Protein 2XCJ (pdb70)

B-factor: mean 26.43, std 10.05, range [3.05, 81.0]

Organism: NCBI:txid10679

Sequence (168 aa):
SNTISEKIVLMRKSEYLSRQQLADLTGVPYGTLSYYESGRSTPPTDVMMNNILQTPQFTKYTLWFMTNQIAPESGQIAPALAHFGSNTISEKIVLMRKSEYLSRQQLADLTGVPYGTLSSYYESGRSTPPTDVMMMNNILQTPQFFTKYTLLWFMTNQIAPESGQIAPALAHFG

InterPro domains:
  IPR001387 Cro/C1-type, helix-turn-helix domain [PF01381] (12-54)
  IPR001387 Cro/C1-type, helix-turn-helix domain [PS50943] (9-63)
  IPR001387 Cro/C1-type, helix-turn-helix domain [SM00530] (8-63)
  IPR001387 Cro/C1-type, helix-turn-helix domain [cd00093] (6-54)
  IPR010982 Lambda repressor-like, DNA-binding domain superfamily [G3DSA:1.10.260.40] (1-99)
  IPR010982 Lambda repressor-like, DNA-binding domain superfamily [SSF47413] (3-67)

Solvent-accessible surface area: 8103 Å² total; per-residue (Å²): 162,47,85,26,19,83,6,0,34,32,0,24,102,22,43,193,16,55,64,87,86,0,7,105,88,12,63,9,91,107,42,48,0,25,93,11,16,82,50,171,39,67,0,48,0,77,36,0,15,61,0,0,75,7,109,49,0,25,63,7,0,8,5,0,0,7,74,93,69,8,75,129,28,40,8,65,16,1,78,84,22,149,89,115,164,50,83,26,21,79,8,0,36,30,0,22,104,22,41,194,17,56,64,88,87,0,7,107,88,9,63,9,90,99,37,46,0,23,107,10,18,81,46,182,43,68,0,48,0,76,36,0,17,63,0,0,71,6,112,49,0,18,62,6,0,10,5,0,0,10,68,94,73,7,74,127,28,38,8,66,15,1,79,82,21,151,91,114

Structure (mmCIF, N/CA/C/O backbone):
data_2XCJ
#
_entry.id   2XCJ
#
_cell.length_a   91.103
_cell.length_b   91.103
_cell.length_c   80.754
_cell.angle_alpha   90.00
_cell.angle_beta   90.00
_cell.angle_gamma   120.00
#
_symmetry.space_group_name_H-M   'P 32 2 1'
#
loop_
_entity.id
_entity.type
_entity.pdbx_description
1 polymer 'C PROTEIN'
2 non-polymer 'SODIUM ION'
3 non-polymer GLYCEROL
4 non-polymer 'FORMIC ACID'
5 water water
#
loop_
_atom_site.group_PDB
_atom_site.id
_atom_site.type_symbol
_atom_site.label_atom_id
_atom_site.label_alt_id
_atom_site.label_comp_id
_atom_site.label_asym_id
_atom_site.label_entity_id
_atom_site.label_seq_id
_atom_site.pdbx_PDB_ins_code
_atom_site.Cartn_x
_atom_site.Cartn_y
_atom_site.Cartn_z
_atom_site.occupancy
_atom_site.B_iso_or_equiv
_atom_site.auth_seq_id
_atom_site.auth_comp_id
_atom_site.auth_asym_id
_atom_site.auth_atom_id
_atom_site.pdbx_PDB_model_num
ATOM 1 N N . SER A 1 2 ? -16.882 52.220 9.212 1.00 59.42 2 SE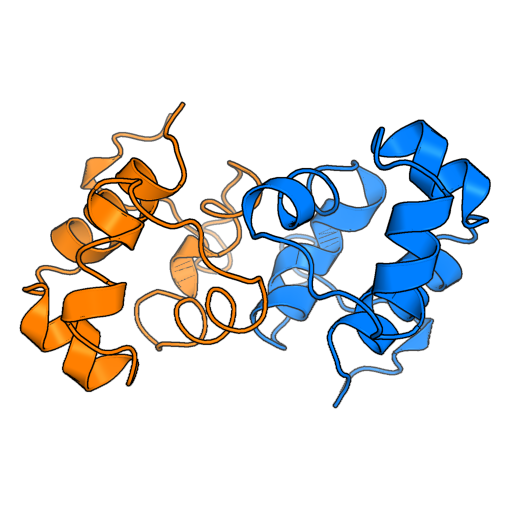R A N 1
ATOM 2 C CA . SER A 1 2 ? -17.261 51.151 10.197 1.00 56.63 2 SER A CA 1
ATOM 3 C C . SER A 1 2 ? -17.248 49.727 9.574 1.00 51.79 2 SER A C 1
ATOM 4 O O . SER A 1 2 ? -18.013 49.438 8.634 1.00 55.15 2 SER A O 1
ATOM 7 N N . ASN A 1 3 ? -16.411 48.837 10.093 1.00 43.35 3 ASN A N 1
ATOM 8 C CA . ASN A 1 3 ? -16.333 47.497 9.544 1.00 38.10 3 ASN A CA 1
ATOM 9 C C . ASN A 1 3 ? -16.535 46.406 10.569 1.00 35.62 3 ASN A C 1
ATOM 10 O O . ASN A 1 3 ? -16.099 46.532 11.700 1.00 31.58 3 ASN A O 1
ATOM 15 N N . THR A 1 4 ? -17.094 45.284 10.124 1.00 33.77 4 THR A N 1
ATOM 16 C CA . THR A 1 4 ? -17.196 44.082 10.988 1.00 32.11 4 THR A CA 1
ATOM 17 C C . THR A 1 4 ? -15.868 43.358 11.083 1.00 27.94 4 THR A C 1
ATOM 18 O O . THR A 1 4 ? -14.965 43.623 10.331 1.00 23.73 4 THR A O 1
ATOM 22 N N . ILE A 1 5 ? -15.754 42.422 12.013 1.00 25.76 5 ILE A N 1
ATOM 23 C CA . ILE A 1 5 ? -14.545 41.598 12.146 1.00 23.43 5 ILE A CA 1
ATOM 24 C C . ILE A 1 5 ? -14.126 40.980 10.831 1.00 24.17 5 ILE A C 1
ATOM 25 O O . ILE A 1 5 ? -12.965 41.045 10.451 1.00 21.92 5 ILE A O 1
ATOM 30 N N . SER A 1 6 ? -15.071 40.409 10.135 1.00 24.12 6 SER A N 1
ATOM 31 C CA . SER A 1 6 ? -14.727 39.752 8.879 1.00 26.47 6 SER A CA 1
ATOM 32 C C . SER A 1 6 ? -14.210 40.762 7.835 1.00 25.98 6 SER A C 1
ATOM 33 O O . SER A 1 6 ? -13.197 40.502 7.175 1.00 25.58 6 SER A O 1
ATOM 36 N N . GLU A 1 7 ? -14.896 41.896 7.709 1.00 26.21 7 GLU A N 1
ATOM 37 C CA . GLU A 1 7 ? -14.466 42.958 6.760 1.00 26.63 7 GLU A CA 1
ATOM 38 C C . GLU A 1 7 ? -13.074 43.465 7.184 1.00 23.68 7 GLU A C 1
ATOM 39 O O . GLU A 1 7 ? -12.225 43.732 6.325 1.00 24.23 7 GLU A O 1
ATOM 45 N N . LYS A 1 8 ? -12.819 43.581 8.475 1.00 21.92 8 LYS A N 1
ATOM 46 C CA . LYS A 1 8 ? -11.529 44.033 8.957 1.00 21.66 8 LYS A CA 1
ATOM 47 C C . LYS A 1 8 ? -10.358 43.096 8.630 1.00 21.06 8 LYS A C 1
ATOM 48 O O . LYS A 1 8 ? -9.271 43.522 8.202 1.00 21.07 8 LYS A O 1
ATOM 54 N N . ILE A 1 9 ? -10.587 41.810 8.779 1.00 21.79 9 ILE A N 1
ATOM 55 C CA . ILE A 1 9 ? -9.573 40.837 8.464 1.00 20.02 9 ILE A CA 1
ATOM 56 C C . ILE A 1 9 ? -9.275 40.919 6.968 1.00 22.11 9 ILE A C 1
ATOM 57 O O . ILE A 1 9 ? -8.113 40.923 6.574 1.00 22.39 9 ILE A O 1
ATOM 62 N N . VAL A 1 10 ? -10.285 40.983 6.122 1.00 22.86 10 VAL A N 1
ATOM 63 C CA . VAL A 1 10 ? -10.039 41.105 4.708 1.00 24.37 10 VAL A CA 1
ATOM 64 C C . VAL A 1 10 ? -9.289 42.406 4.389 1.00 24.50 10 VAL A C 1
ATOM 65 O O . VAL A 1 10 ? -8.363 42.381 3.568 1.00 26.45 10 VAL A O 1
ATOM 69 N N . LEU A 1 11 ? -9.693 43.501 5.038 1.00 24.65 11 LEU A N 1
ATOM 70 C CA . LEU A 1 11 ? -9.051 44.820 4.796 1.00 24.10 11 LEU A CA 1
ATOM 71 C C . LEU A 1 11 ? -7.566 44.756 5.177 1.00 21.87 11 LEU A C 1
ATOM 72 O O . LEU A 1 11 ? -6.727 45.288 4.425 1.00 24.17 11 LEU A O 1
ATOM 77 N N . MET A 1 12 ? -7.241 44.119 6.288 1.00 20.37 12 MET A N 1
ATOM 78 C CA . MET A 1 12 ? -5.815 43.984 6.728 1.00 20.86 12 MET A CA 1
ATOM 79 C C . MET A 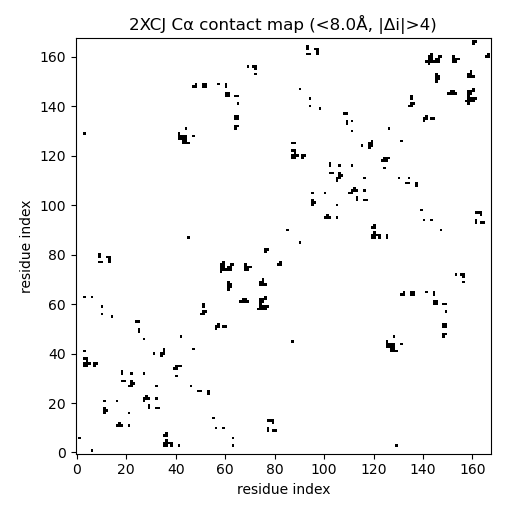1 12 ? -5.060 43.147 5.712 1.00 23.45 12 MET A C 1
ATOM 80 O O . MET A 1 12 ? -3.957 43.559 5.286 1.00 25.50 12 MET A O 1
ATOM 85 N N . ARG A 1 13 ? -5.661 42.040 5.288 1.00 23.40 13 ARG A N 1
ATOM 86 C CA . ARG A 1 13 ? -4.972 41.073 4.419 1.00 25.84 13 ARG A CA 1
ATOM 87 C C . ARG A 1 13 ? -4.696 41.724 3.039 1.00 26.32 13 ARG A C 1
ATOM 88 O O . ARG A 1 13 ? -3.570 41.732 2.523 1.00 27.50 13 ARG A O 1
ATOM 96 N N . LYS A 1 14 ? -5.708 42.392 2.487 1.00 27.02 14 LYS A N 1
ATOM 97 C CA . LYS A 1 14 ? -5.589 43.006 1.160 1.00 27.77 14 LYS A CA 1
ATOM 98 C C . LYS A 1 14 ? -4.647 44.196 1.155 1.00 28.09 14 LYS A C 1
ATOM 99 O O . LYS A 1 14 ? -3.914 44.383 0.198 1.00 28.03 14 LYS A O 1
ATOM 105 N N . SER A 1 15 ? -4.695 44.987 2.205 1.00 24.81 15 SER A N 1
ATOM 106 C CA . SER A 1 15 ? -3.810 46.134 2.357 1.00 25.97 15 SER A CA 1
ATOM 107 C C . SER A 1 15 ? -2.369 45.696 2.510 1.00 25.25 15 SER A C 1
ATOM 108 O O . SER A 1 15 ? -1.486 46.472 2.134 1.00 27.61 15 SER A O 1
ATOM 111 N N . GLU A 1 16 ? -2.155 44.443 2.933 1.00 25.24 16 GLU A N 1
ATOM 112 C CA . GLU A 1 16 ? -0.810 43.842 3.025 1.00 25.81 16 GLU A CA 1
ATOM 113 C C . GLU A 1 16 ? -0.445 43.045 1.767 1.00 30.56 16 GLU A C 1
ATOM 114 O O . GLU A 1 16 ? 0.582 42.390 1.750 1.00 32.31 16 GLU A O 1
ATOM 120 N N . TYR A 1 17 ? -1.298 43.146 0.737 1.00 31.75 17 TYR A N 1
ATOM 121 C CA . TYR A 1 17 ? -1.225 42.349 -0.495 1.00 36.42 17 TYR A CA 1
ATOM 122 C C . TYR A 1 17 ? -0.893 40.879 -0.213 1.00 36.57 17 TYR A C 1
ATOM 123 O O . TYR A 1 17 ? -0.022 40.282 -0.859 1.00 38.32 17 TYR A O 1
ATOM 132 N N . LEU A 1 18 ? -1.606 40.286 0.739 1.00 35.13 18 LEU A N 1
ATOM 133 C CA . LEU A 1 18 ? -1.429 38.874 1.023 1.00 34.25 18 LEU A CA 1
ATOM 134 C C . LEU A 1 18 ? -2.615 38.128 0.479 1.00 34.84 18 LEU A C 1
ATOM 135 O O . LEU A 1 18 ? -3.752 38.554 0.624 1.00 34.06 18 LEU A O 1
ATOM 140 N N . SER A 1 19 ? -2.360 36.974 -0.123 1.00 36.45 19 SER A N 1
ATOM 141 C CA . SER A 1 19 ? -3.415 36.030 -0.409 1.00 37.81 19 SER A CA 1
ATOM 142 C C . SER A 1 19 ? -3.858 35.356 0.931 1.00 35.79 19 SER A C 1
ATOM 143 O O . SER A 1 19 ? -3.149 35.372 1.937 1.00 33.09 19 SER A O 1
ATOM 146 N N . ARG A 1 20 ? -5.038 34.763 0.911 1.00 36.29 20 ARG A N 1
ATOM 147 C CA . ARG A 1 20 ? -5.491 34.013 2.057 1.00 36.17 20 ARG A CA 1
ATOM 148 C C . ARG A 1 20 ? -4.536 32.887 2.400 1.00 36.04 20 ARG A C 1
ATOM 149 O O . ARG A 1 20 ? -4.275 32.614 3.572 1.00 34.79 20 ARG A O 1
ATOM 157 N N . GLN A 1 21 ? -4.007 32.241 1.386 1.00 38.30 21 GLN A N 1
ATOM 158 C CA . GLN A 1 21 ? -3.064 31.181 1.630 1.00 39.79 21 GLN A CA 1
ATOM 159 C C . GLN A 1 21 ? -1.808 31.699 2.256 1.00 38.05 21 GLN A C 1
ATOM 160 O O . GLN A 1 21 ? -1.321 31.093 3.162 1.00 36.46 21 GLN A O 1
ATOM 166 N N . GLN A 1 22 ? -1.268 32.839 1.785 1.00 39.37 22 GLN A N 1
ATOM 167 C CA . GLN A 1 22 ? -0.134 33.466 2.498 1.00 36.64 22 GLN A CA 1
ATOM 168 C C . GLN A 1 22 ? -0.472 33.751 3.935 1.00 33.79 22 GLN A C 1
ATOM 169 O O . GLN A 1 22 ? 0.363 33.574 4.807 1.00 34.01 22 GLN A O 1
ATOM 175 N N . LEU A 1 23 ? -1.669 34.243 4.200 1.00 32.54 23 LEU A N 1
ATOM 176 C CA . LEU A 1 23 ? -2.035 34.575 5.604 1.00 30.83 23 LEU A CA 1
ATOM 177 C C . LEU A 1 23 ? -2.102 33.283 6.463 1.00 29.94 23 LEU A C 1
ATOM 178 O O . LEU A 1 23 ? -1.612 33.234 7.615 1.00 31.36 23 LEU A O 1
ATOM 183 N N . ALA A 1 24 ? -2.666 32.219 5.874 1.00 30.98 24 ALA A N 1
ATOM 184 C CA . ALA A 1 24 ? -2.755 30.931 6.544 1.00 33.19 24 ALA A CA 1
ATOM 185 C C . ALA A 1 24 ? -1.354 30.436 6.885 1.00 34.61 24 ALA A C 1
ATOM 186 O O . ALA A 1 24 ? -1.118 29.966 7.981 1.00 35.75 24 ALA A O 1
ATOM 188 N N . ASP A 1 25 ? -0.425 30.502 5.918 1.00 37.09 25 ASP A N 1
ATOM 189 C CA . ASP A 1 25 ? 0.944 30.067 6.150 1.00 38.96 25 ASP A CA 1
ATOM 190 C C . ASP A 1 25 ? 1.623 30.942 7.196 1.00 38.67 25 ASP A C 1
ATOM 191 O O . ASP A 1 25 ? 2.348 30.427 8.044 1.00 39.88 25 ASP A O 1
ATOM 196 N N . LEU A 1 26 ? 1.412 32.254 7.147 1.00 36.73 26 LEU A N 1
ATOM 197 C CA . LEU A 1 26 ? 2.016 33.122 8.171 1.00 36.33 26 LEU A CA 1
ATOM 198 C C . LEU A 1 26 ? 1.503 32.874 9.572 1.00 36.65 26 LEU A C 1
ATOM 199 O O . LEU A 1 26 ? 2.275 32.842 10.523 1.00 38.31 26 LEU A O 1
ATOM 204 N N . THR A 1 27 ? 0.192 32.719 9.702 1.00 35.24 27 THR A N 1
ATOM 205 C CA . THR A 1 27 ? -0.454 32.607 11.036 1.00 34.55 27 THR A CA 1
ATOM 206 C C . THR A 1 27 ? -0.537 31.205 11.569 1.00 36.26 27 THR A C 1
ATOM 207 O O . THR A 1 27 ? -0.652 31.006 12.772 1.00 38.27 27 THR A O 1
ATOM 211 N N . GLY A 1 28 ? -0.438 30.204 10.692 1.00 35.80 28 GLY A N 1
ATOM 212 C CA . GLY A 1 28 ? -0.774 28.852 11.087 1.00 38.31 28 GLY A CA 1
ATOM 213 C C . GLY A 1 28 ? -2.262 28.565 11.281 1.00 37.75 28 GLY A C 1
ATOM 214 O O . GLY A 1 28 ? -2.607 27.508 11.757 1.00 40.16 28 GLY A O 1
ATOM 215 N N . VAL A 1 29 ? -3.137 29.499 10.940 1.00 34.90 29 VAL A N 1
ATOM 216 C CA . VAL A 1 29 ? -4.585 29.278 10.969 1.00 33.28 29 VAL A CA 1
ATOM 217 C C . VAL A 1 29 ? -4.863 28.540 9.672 1.00 36.02 29 VAL A C 1
ATOM 218 O O . VAL A 1 29 ? -4.339 28.941 8.619 1.00 35.42 29 VAL A O 1
ATOM 222 N N . PRO A 1 30 ? -5.605 27.409 9.743 1.00 36.68 30 PRO A N 1
ATOM 223 C CA . PRO A 1 30 ? -5.906 26.684 8.506 1.00 40.61 30 PRO A CA 1
ATOM 224 C C . PRO A 1 30 ? -6.646 27.575 7.514 1.00 39.28 30 PRO A C 1
ATOM 225 O O . PRO A 1 30 ? -7.448 28.427 7.917 1.00 35.46 30 PRO A O 1
ATOM 229 N N . TYR A 1 31 ? -6.362 27.382 6.233 1.00 42.23 31 TYR A N 1
ATOM 230 C CA . TYR A 1 31 ? -7.032 28.137 5.181 1.00 43.44 31 TYR A CA 1
ATOM 231 C C . TYR A 1 31 ? -8.566 28.148 5.327 1.00 42.21 31 TYR A C 1
ATOM 232 O O . TYR A 1 31 ? -9.198 29.180 5.152 1.00 40.51 31 TYR A O 1
ATOM 241 N N . GLY A 1 32 ? -9.145 26.996 5.616 1.00 43.93 32 GLY A N 1
ATOM 242 C CA . GLY A 1 32 ? -10.597 26.826 5.643 1.00 44.65 32 GLY A CA 1
ATOM 243 C C . GLY A 1 32 ? -11.144 27.632 6.795 1.00 40.73 32 GLY A C 1
ATOM 244 O O . GLY A 1 32 ? -12.204 28.238 6.687 1.00 39.75 32 GLY A O 1
ATOM 245 N N . THR A 1 33 ? -10.398 27.681 7.896 1.00 38.37 33 THR A N 1
ATOM 246 C CA . THR A 1 33 ? -10.865 28.471 9.045 1.00 35.40 33 THR A CA 1
ATOM 247 C C . THR A 1 33 ? -10.787 29.963 8.740 1.00 33.26 33 THR A C 1
ATOM 248 O O . THR A 1 33 ? -11.711 30.721 9.097 1.00 31.86 33 THR A O 1
ATOM 252 N N . LEU A 1 34 ? -9.690 30.401 8.121 1.00 33.53 34 LEU A N 1
ATOM 253 C CA . LEU A 1 34 ? -9.583 31.790 7.711 1.00 30.67 34 LEU A CA 1
ATOM 254 C C . LEU A 1 34 ? -10.719 32.143 6.761 1.00 31.93 34 LEU A C 1
ATOM 255 O O . LEU A 1 34 ? -11.205 33.262 6.793 1.00 30.97 34 LEU A O 1
ATOM 260 N N . SER A 1 35 ? -11.109 31.217 5.883 1.00 33.08 35 SER A N 1
ATOM 261 C CA . SER A 1 35 ? -12.172 31.497 4.944 1.00 37.14 35 SER A CA 1
ATOM 262 C C . SER A 1 35 ? -13.442 31.778 5.719 1.00 35.89 35 SER A C 1
ATOM 263 O O . SER A 1 35 ? -14.188 32.705 5.393 1.00 35.98 35 SER A O 1
ATOM 266 N N . TYR A 1 36 ? -13.693 30.965 6.742 1.00 35.74 36 TYR A N 1
ATOM 267 C CA . TYR A 1 36 ? -14.859 31.157 7.622 1.00 35.35 36 TYR A CA 1
ATOM 268 C C . TYR A 1 36 ? -14.806 32.551 8.344 1.00 31.94 36 TYR A C 1
ATOM 269 O O . TYR A 1 36 ? -15.814 33.296 8.473 1.00 33.95 36 TYR A O 1
ATOM 278 N N . TYR A 1 37 ? -13.638 32.909 8.808 1.00 28.99 37 TYR A N 1
ATOM 279 C CA . TYR A 1 37 ? -13.490 34.227 9.454 1.00 26.30 37 TYR A CA 1
ATOM 280 C C . TYR A 1 37 ? -13.707 35.385 8.460 1.00 28.33 37 TYR A C 1
ATOM 281 O O . TYR A 1 37 ? -14.316 36.391 8.825 1.00 28.57 37 TYR A O 1
ATOM 290 N N . GLU A 1 38 ? -13.204 35.265 7.217 1.00 30.23 38 GLU A N 1
ATOM 291 C CA . GLU A 1 38 ? -13.394 36.326 6.260 1.00 30.98 38 GLU A CA 1
ATOM 292 C C . GLU A 1 38 ? -14.805 36.460 5.747 1.00 34.77 38 GLU A C 1
ATOM 293 O O . GLU A 1 38 ? -15.151 37.516 5.223 1.00 35.47 38 GLU A O 1
ATOM 299 N N . SER A 1 39 ? -15.592 35.382 5.801 1.00 35.71 39 SER A N 1
ATOM 300 C CA . SER A 1 39 ? -16.943 35.415 5.281 1.00 39.31 39 SER A CA 1
ATOM 301 C C . SER A 1 39 ? -17.904 35.764 6.416 1.00 37.96 39 SER A C 1
ATOM 302 O O . SER A 1 39 ? -19.063 35.984 6.187 1.00 42.55 39 SER A O 1
ATOM 305 N N . GLY A 1 40 ? -17.433 35.775 7.648 1.00 34.99 40 GLY A N 1
ATOM 306 C CA . GLY A 1 40 ? -18.321 36.046 8.780 1.00 34.13 40 GLY A CA 1
ATOM 307 C C . GLY A 1 40 ? -19.047 34.803 9.279 1.00 36.49 40 GLY A C 1
ATOM 308 O O . GLY A 1 40 ? -19.882 34.887 10.178 1.00 37.25 40 GLY A O 1
ATOM 309 N N . ARG A 1 41 ? -18.709 33.648 8.725 1.00 37.16 41 ARG A N 1
ATOM 310 C CA . ARG A 1 41 ? -19.316 32.407 9.167 1.00 39.94 41 ARG A CA 1
ATOM 311 C C . ARG A 1 41 ? -18.897 31.956 10.574 1.00 36.84 41 ARG A C 1
ATOM 312 O O . ARG A 1 41 ? -19.627 31.224 11.209 1.00 38.71 41 ARG A O 1
ATOM 320 N N . SER A 1 42 ? -17.700 32.331 11.003 1.00 32.99 42 SER A N 1
ATOM 321 C CA . SER A 1 42 ? -17.168 31.992 12.348 1.00 30.73 42 SER A CA 1
ATOM 322 C C . SER A 1 42 ? -16.563 33.252 12.886 1.00 27.23 42 SER A C 1
ATOM 323 O O . SER A 1 42 ? -15.996 34.086 12.120 1.00 26.30 42 SER A O 1
ATOM 326 N N . THR A 1 43 ? -16.643 33.400 14.206 1.00 24.65 43 THR A N 1
ATOM 327 C CA . THR A 1 43 ? -16.021 34.531 14.886 1.00 22.79 43 THR A CA 1
ATOM 328 C C . THR A 1 43 ? -14.736 33.969 15.561 1.00 21.67 43 THR A C 1
ATOM 329 O O . THR A 1 43 ? -14.819 33.001 16.352 1.00 22.44 43 THR A O 1
ATOM 333 N N . PRO A 1 44 ? -13.582 34.538 15.279 1.00 21.78 44 PRO A N 1
ATOM 334 C CA . PRO A 1 44 ? -12.292 34.032 15.877 1.00 21.67 44 PRO A CA 1
ATOM 335 C C . PRO A 1 44 ? -12.242 34.170 17.370 1.00 20.33 44 PRO A C 1
ATOM 336 O O . PRO A 1 44 ? -12.681 35.186 17.885 1.00 20.70 44 PRO A O 1
ATOM 340 N N . PRO A 1 45 ? -11.875 33.100 18.067 1.00 22.24 45 PRO A N 1
ATOM 341 C CA . PRO A 1 45 ? -11.658 33.231 19.480 1.00 22.06 45 PRO A CA 1
ATOM 342 C C . PRO A 1 45 ? -10.502 34.160 19.733 1.00 19.76 45 PRO A C 1
ATOM 343 O O . PRO A 1 45 ? -9.630 34.364 18.873 1.00 19.61 45 PRO A O 1
ATOM 347 N N . THR A 1 46 ? -10.511 34.771 20.917 1.00 19.68 46 THR A N 1
ATOM 348 C CA . THR A 1 46 ? -9.501 35.824 21.123 1.00 18.69 46 THR A CA 1
ATOM 349 C C . THR A 1 46 ? -8.062 35.262 20.947 1.00 18.82 46 THR A C 1
ATOM 350 O O . THR A 1 46 ? -7.179 35.997 20.507 1.00 18.87 46 THR A O 1
ATOM 354 N N . ASP A 1 47 ? -7.783 34.064 21.451 1.00 21.26 47 ASP A N 1
ATOM 355 C CA . ASP A 1 47 ? -6.418 33.519 21.290 1.00 23.27 47 ASP A CA 1
ATOM 356 C C . ASP A 1 47 ? -5.964 33.421 19.809 1.00 21.50 47 ASP A C 1
ATOM 357 O O . ASP A 1 47 ? -4.827 33.713 19.471 1.00 21.29 47 ASP A O 1
ATOM 362 N N . VAL A 1 48 ? -6.878 33.032 18.938 1.00 21.26 48 VAL A N 1
ATOM 363 C CA . VAL A 1 48 ? -6.611 32.993 17.489 1.00 20.34 48 VAL A CA 1
ATOM 364 C C . VAL A 1 48 ? -6.423 34.384 16.949 1.00 21.34 48 VAL A C 1
ATOM 365 O O . VAL A 1 48 ? -5.496 34.676 16.157 1.00 21.22 48 VAL A O 1
ATOM 369 N N . MET A 1 49 ? -7.260 35.308 17.418 1.00 20.39 49 MET A N 1
ATOM 370 C CA . MET A 1 49 ? -7.120 36.673 16.997 1.00 19.61 49 MET A CA 1
ATOM 371 C C . MET A 1 49 ? -5.783 37.285 17.409 1.00 17.83 49 MET A C 1
ATOM 372 O O . MET A 1 49 ? -5.176 38.025 16.641 1.00 18.39 49 MET A O 1
ATOM 377 N N . MET A 1 50 ? -5.309 36.920 18.583 1.00 17.96 50 MET A N 1
ATOM 378 C CA . MET A 1 50 ? -4.022 37.351 19.015 1.00 17.27 50 MET A CA 1
ATOM 379 C C . MET A 1 50 ? -2.929 36.809 18.082 1.00 18.11 50 MET A C 1
ATOM 380 O O . MET A 1 50 ? -2.036 37.558 17.678 1.00 19.16 50 MET A O 1
ATOM 385 N N . ASN A 1 51 ? -3.025 35.545 17.702 1.00 19.67 51 ASN A N 1
ATOM 386 C CA A ASN A 1 51 ? -2.065 34.954 16.779 0.50 21.66 51 ASN A CA 1
ATOM 387 C CA B ASN A 1 51 ? -2.043 34.952 16.800 0.50 21.50 51 ASN A CA 1
ATOM 388 C C . ASN A 1 51 ? -2.084 35.747 15.478 1.00 20.08 51 ASN A C 1
ATOM 389 O O . ASN A 1 51 ? -1.036 36.077 14.886 1.00 20.60 51 ASN A O 1
ATOM 398 N N . ILE A 1 52 ? -3.279 36.109 15.018 1.00 19.53 52 ILE A N 1
ATOM 399 C CA . ILE A 1 52 ? -3.378 36.838 13.740 1.00 18.57 52 ILE A CA 1
ATOM 400 C C . ILE A 1 52 ? -2.734 38.212 13.884 1.00 19.06 52 ILE A C 1
ATOM 401 O O . ILE A 1 52 ? -1.947 38.612 13.063 1.00 20.55 52 ILE A O 1
ATOM 406 N N . LEU A 1 53 ? -3.067 38.964 14.923 1.00 16.89 53 LEU A N 1
ATOM 407 C CA . LEU A 1 53 ? -2.505 40.285 15.086 1.00 15.98 53 LEU A CA 1
ATOM 408 C C . LEU A 1 53 ? -1.015 40.295 15.460 1.00 17.35 53 LEU A C 1
ATOM 409 O O . LEU A 1 53 ? -0.302 41.321 15.218 1.00 19.47 53 LEU A O 1
ATOM 414 N N . GLN A 1 54 ? -0.514 39.207 15.995 1.00 16.36 54 GLN A N 1
ATOM 415 C CA . GLN A 1 54 ? 0.885 39.066 16.241 1.00 18.48 54 GLN A CA 1
ATOM 416 C C . GLN A 1 54 ? 1.713 38.754 14.990 1.00 21.47 54 GLN A C 1
ATOM 417 O O . GLN A 1 54 ? 2.925 38.788 15.052 1.00 23.21 54 GLN A O 1
ATOM 423 N N . THR A 1 55 ? 1.054 38.379 13.894 1.00 20.55 55 THR A N 1
ATOM 424 C CA . THR A 1 55 ? 1.729 38.237 12.569 1.00 23.97 55 THR A CA 1
ATOM 425 C C . THR A 1 55 ? 2.387 39.579 12.291 1.00 20.92 55 THR A C 1
ATOM 426 O O . THR A 1 55 ? 1.734 40.536 12.438 1.00 19.47 55 THR A O 1
ATOM 430 N N . PRO A 1 56 ? 3.680 39.619 11.999 1.00 22.13 56 PRO A N 1
ATOM 431 C CA . PRO A 1 56 ? 4.385 40.905 12.094 1.00 24.40 56 PRO A CA 1
ATOM 432 C C . PRO A 1 56 ? 3.682 42.040 11.344 1.00 22.43 56 PRO A C 1
ATOM 433 O O . PRO A 1 56 ? 3.531 43.163 11.868 1.00 21.59 56 PRO A O 1
ATOM 437 N N . GLN A 1 57 ? 3.145 41.757 10.157 1.00 22.71 57 GLN A N 1
ATOM 438 C CA . GLN A 1 57 ? 2.608 42.895 9.385 1.00 23.24 57 GLN A CA 1
ATOM 439 C C . GLN A 1 57 ? 1.214 43.285 9.787 1.00 20.28 57 GLN A C 1
ATOM 440 O O . GLN A 1 57 ? 0.724 44.247 9.274 1.00 20.32 57 GLN A O 1
ATOM 446 N N . PHE A 1 58 ? 0.560 42.547 10.682 1.00 17.80 58 PHE A N 1
ATOM 447 C CA . PHE A 1 58 ? -0.732 42.929 11.178 1.00 16.79 58 PHE A CA 1
ATOM 448 C C . PHE A 1 58 ? -0.633 43.701 12.505 1.00 15.91 58 PHE A C 1
ATOM 449 O O . PHE A 1 58 ? -1.614 44.300 12.969 1.00 16.95 58 PHE A O 1
ATOM 457 N N . THR A 1 59 ? 0.520 43.658 13.174 1.00 17.31 59 THR A N 1
ATOM 458 C CA . THR A 1 59 ? 0.575 44.219 14.509 1.00 17.29 59 THR A CA 1
ATOM 459 C C . THR A 1 59 ? 0.246 45.705 14.470 1.00 16.68 59 THR A C 1
ATOM 460 O O . THR A 1 59 ? -0.336 46.254 15.441 1.00 16.52 59 THR A O 1
ATOM 464 N N . LYS A 1 60 ? 0.657 46.391 13.390 1.00 16.24 60 LYS A N 1
ATOM 465 C CA . LYS A 1 60 ? 0.402 47.829 13.283 1.00 15.86 60 LYS A CA 1
ATOM 466 C C . LYS A 1 60 ? -1.064 48.150 13.213 1.00 16.56 60 LYS A C 1
ATOM 467 O O . LYS A 1 60 ? -1.400 49.307 13.354 1.00 17.43 60 LYS A O 1
ATOM 473 N N . TYR A 1 61 ? -1.925 47.158 12.990 1.00 15.25 61 TYR A N 1
ATOM 474 C CA . TYR A 1 61 ? -3.385 47.374 12.867 1.00 15.19 61 TYR A CA 1
ATOM 475 C C . TYR A 1 61 ? -4.176 47.086 14.179 1.00 15.92 61 TYR A C 1
ATOM 476 O O . TYR A 1 61 ? -5.406 47.143 14.182 1.00 15.50 61 TYR A O 1
ATOM 485 N N . THR A 1 62 ? -3.438 46.740 15.219 1.00 14.37 62 THR A N 1
ATOM 486 C CA . THR A 1 62 ? -4.035 46.198 16.439 1.00 14.93 62 THR A CA 1
ATOM 487 C C . THR A 1 62 ? -5.058 47.155 17.029 1.00 14.13 62 THR A C 1
ATOM 488 O O . THR A 1 62 ? -6.176 46.765 17.355 1.00 15.44 62 THR A O 1
ATOM 492 N N . LEU A 1 63 ? -4.656 48.391 17.259 1.00 17.73 63 LEU A N 1
ATOM 493 C CA . LEU A 1 63 ? -5.549 49.343 17.868 1.00 17.51 63 LEU A CA 1
ATOM 494 C C . LEU A 1 63 ? -6.792 49.646 17.046 1.00 17.81 63 LEU A C 1
ATOM 495 O O . LEU A 1 63 ? -7.930 49.725 17.576 1.00 17.56 63 LEU A O 1
ATOM 500 N N . TRP A 1 64 ? -6.588 49.783 15.749 1.00 16.08 64 TRP A N 1
ATOM 501 C CA . TRP A 1 64 ? -7.687 50.033 14.891 1.00 16.87 64 TRP A CA 1
ATOM 502 C C . TRP A 1 64 ? -8.637 48.854 14.870 1.00 17.26 64 TRP A C 1
ATOM 503 O O . TRP A 1 64 ? -9.886 49.034 14.896 1.00 18.49 64 TRP A O 1
ATOM 514 N N . PHE A 1 65 ? -8.056 47.657 14.785 1.00 17.28 65 PHE A N 1
ATOM 515 C CA . PHE A 1 65 ? -8.822 46.443 14.670 1.00 17.02 65 PHE A CA 1
ATOM 516 C C . PHE A 1 65 ? -9.743 46.253 15.906 1.00 16.55 65 PHE A C 1
ATOM 517 O O . PHE A 1 65 ? -10.971 46.082 15.794 1.00 16.99 65 PHE A O 1
ATOM 525 N N . MET A 1 66 ? -9.143 46.353 17.078 1.00 16.62 66 MET A N 1
ATOM 526 C CA . MET A 1 66 ? -9.878 46.099 18.320 1.00 17.17 66 MET A CA 1
ATOM 527 C C . MET A 1 66 ? -10.719 47.251 18.814 1.00 16.12 66 MET A C 1
ATOM 528 O O . MET A 1 66 ? -11.733 47.040 19.470 1.00 18.70 66 MET A O 1
ATOM 533 N N . THR A 1 67 ? -10.291 48.490 18.564 1.00 16.76 67 THR A N 1
ATOM 534 C CA . THR A 1 67 ? -10.866 49.637 19.177 1.00 18.95 67 THR A CA 1
ATOM 535 C C . THR A 1 67 ? -11.304 50.767 18.246 1.00 20.25 67 THR A C 1
ATOM 536 O O . THR A 1 67 ? -11.841 51.754 18.693 1.00 22.67 67 THR A O 1
ATOM 540 N N . ASN A 1 68 ? -11.068 50.623 16.965 1.00 19.53 68 ASN A N 1
ATOM 541 C CA . ASN A 1 68 ? -11.441 51.665 15.985 1.00 20.10 68 ASN A CA 1
ATOM 542 C C . ASN A 1 68 ? -10.771 53.021 16.230 1.00 23.14 68 ASN A C 1
ATOM 543 O O . ASN A 1 68 ? -11.381 54.017 15.969 1.00 27.12 68 ASN A O 1
ATOM 548 N N . GLN A 1 69 ? -9.552 53.005 16.755 1.00 21.88 69 GLN A N 1
ATOM 549 C CA . GLN A 1 69 ? -8.709 54.160 17.042 1.00 23.73 69 GLN A CA 1
ATOM 550 C C . GLN A 1 69 ? -7.348 53.872 16.472 1.00 21.50 69 GLN A C 1
ATOM 551 O O . GLN A 1 69 ? -6.947 52.745 16.332 1.00 19.94 69 GLN A O 1
ATOM 557 N N . ILE A 1 70 ? -6.617 54.913 16.128 1.00 20.87 70 ILE A N 1
ATOM 558 C CA . ILE A 1 70 ? -5.244 54.790 15.639 1.00 20.03 70 ILE A CA 1
ATOM 559 C C . ILE A 1 70 ? -4.283 55.648 16.467 1.00 22.55 70 ILE A C 1
ATOM 560 O O . ILE A 1 70 ? -4.726 56.485 17.226 1.00 22.50 70 ILE A O 1
ATOM 565 N N . ALA A 1 71 ? -2.964 55.429 16.305 1.00 20.80 71 ALA A N 1
ATOM 566 C CA . ALA A 1 71 ? -1.893 56.204 16.979 1.00 22.07 71 ALA A CA 1
ATOM 567 C C . ALA A 1 71 ? -0.669 56.096 16.075 1.00 22.09 71 ALA A C 1
ATOM 568 O O . ALA A 1 71 ? 0.301 55.369 16.343 1.00 20.63 71 ALA A O 1
ATOM 570 N N . PRO A 1 72 ? -0.663 56.861 15.001 1.00 23.25 72 PRO A N 1
ATOM 571 C CA . PRO A 1 72 ? 0.415 56.649 13.979 1.00 23.27 72 PRO A CA 1
ATOM 572 C C . PRO A 1 72 ? 1.800 57.028 14.427 1.00 24.70 72 PRO A C 1
ATOM 573 O O . PRO A 1 72 ? 2.722 56.459 13.937 1.00 24.39 72 PRO A O 1
ATOM 577 N N . GLU A 1 73 ? 1.938 57.932 15.407 1.00 24.51 73 GLU A N 1
ATOM 578 C CA . GLU A 1 73 ? 3.194 58.269 15.985 1.00 25.45 73 GLU A CA 1
ATOM 579 C C . GLU A 1 73 ? 3.877 57.029 16.611 1.00 23.62 73 GLU A C 1
ATOM 580 O O . GLU A 1 73 ? 5.070 57.047 16.807 1.00 25.47 73 GLU A O 1
ATOM 586 N N . SER A 1 74 ? 3.101 56.032 16.980 1.00 21.24 74 SER A N 1
ATOM 587 C CA . SER A 1 74 ? 3.615 54.744 17.479 1.00 23.25 74 SER A CA 1
ATOM 588 C C . SER A 1 74 ? 3.525 53.646 16.473 1.00 20.50 74 SER A C 1
ATOM 589 O O . SER A 1 74 ? 3.620 52.491 16.831 1.00 20.49 74 SER A O 1
ATOM 592 N N . GLY A 1 75 ? 3.185 53.960 15.223 1.00 21.31 75 GLY A N 1
ATOM 593 C CA . GLY A 1 75 ? 3.069 52.917 14.183 1.00 19.95 75 GLY A CA 1
ATOM 594 C C . GLY A 1 75 ? 1.702 52.321 14.065 1.00 19.56 75 GLY A C 1
ATOM 595 O O . GLY A 1 75 ? 1.515 51.446 13.253 1.00 17.79 75 GLY A O 1
ATOM 596 N N . GLN A 1 76 ? 0.716 52.746 14.884 1.00 16.67 76 GLN A N 1
ATOM 597 C CA . GLN A 1 76 ? -0.581 52.131 14.873 1.00 16.77 76 GLN A CA 1
ATOM 598 C C . GLN A 1 76 ? -1.464 52.871 13.870 1.00 18.02 76 GLN A C 1
ATOM 599 O O . GLN A 1 76 ? -1.788 54.042 14.073 1.00 18.16 76 GLN A O 1
ATOM 605 N N . ILE A 1 77 ? -1.860 52.152 12.817 1.00 16.34 77 ILE A N 1
ATOM 606 C CA . ILE A 1 77 ? -2.610 52.731 11.723 1.00 17.69 77 ILE A CA 1
ATOM 607 C C . ILE A 1 77 ? -3.776 51.880 11.337 1.00 15.60 77 ILE A C 1
ATOM 608 O O . ILE A 1 77 ? -3.964 50.824 11.887 1.00 16.72 77 ILE A O 1
ATOM 613 N N . ALA A 1 78 ? -4.586 52.371 10.384 1.00 16.41 78 ALA A N 1
ATOM 614 C CA . ALA A 1 78 ? -5.663 51.614 9.783 1.00 17.83 78 ALA A CA 1
ATOM 615 C C . ALA A 1 78 ? -5.129 51.101 8.450 1.00 18.75 78 ALA A C 1
ATOM 616 O O . ALA A 1 78 ? -4.307 51.773 7.803 1.00 18.85 78 ALA A O 1
ATOM 618 N N . PRO A 1 79 ? -5.648 49.957 7.985 1.00 18.99 79 PRO A N 1
ATOM 619 C CA . PRO A 1 79 ? -5.212 49.459 6.684 1.00 18.39 79 PRO A CA 1
ATOM 620 C C . PRO A 1 79 ? -5.627 50.510 5.630 1.00 20.06 79 PRO A C 1
ATOM 621 O O . PRO A 1 79 ? -6.764 51.049 5.695 1.00 20.88 79 PRO A O 1
ATOM 625 N N . ALA A 1 80 ? -4.749 50.713 4.676 1.00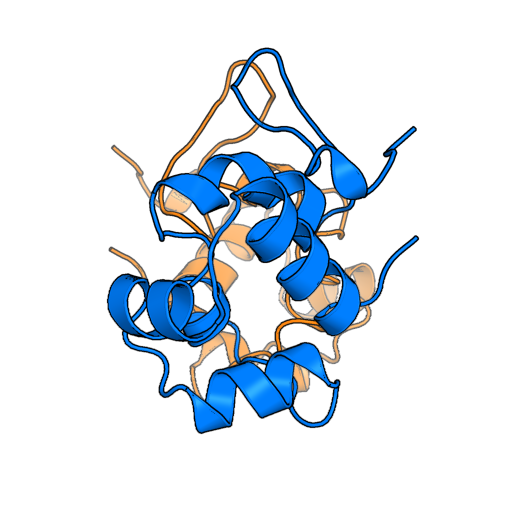 20.64 80 ALA A N 1
ATOM 626 C CA . ALA A 1 80 ? -4.954 51.691 3.609 1.00 22.48 80 ALA A CA 1
ATOM 627 C C . ALA A 1 80 ? -6.288 51.548 2.929 1.00 21.59 80 ALA A C 1
ATOM 628 O O . ALA A 1 80 ? -6.958 52.543 2.659 1.00 23.79 80 ALA A O 1
ATOM 630 N N . LEU A 1 81 ? -6.687 50.321 2.665 1.00 21.44 81 LEU A N 1
ATOM 631 C CA . LEU A 1 81 ? -7.883 50.068 1.929 1.00 23.40 81 LEU A CA 1
ATOM 632 C C . LEU A 1 81 ? -9.183 50.325 2.732 1.00 23.34 81 LEU A C 1
ATOM 633 O O . LEU A 1 81 ? -10.243 50.376 2.115 1.00 25.76 81 LEU A O 1
ATOM 638 N N . ALA A 1 82 ? -9.086 50.531 4.047 1.00 21.93 82 ALA A N 1
ATOM 639 C CA . ALA A 1 82 ? -10.208 50.843 4.881 1.00 25.21 82 ALA A CA 1
ATOM 640 C C . ALA A 1 82 ? -10.677 52.289 4.631 1.00 30.45 82 ALA A C 1
ATOM 641 O O . ALA A 1 82 ? -11.811 52.601 4.922 1.00 33.00 82 ALA A O 1
ATOM 643 N N . HIS A 1 83 ? -9.790 53.151 4.118 1.00 31.41 83 HIS A N 1
ATOM 644 C CA . HIS A 1 83 ? -10.092 54.593 3.934 1.00 38.01 83 HIS A CA 1
ATOM 645 C C . HIS A 1 83 ? -10.547 55.173 5.293 1.00 41.47 83 HIS A C 1
ATOM 646 O O . HIS A 1 83 ? -11.518 55.908 5.378 1.00 45.75 83 HIS A O 1
ATOM 653 N N . PHE A 1 84 ? -9.787 54.871 6.363 1.00 39.98 84 PHE A N 1
ATOM 654 C CA . PHE A 1 84 ? -10.229 55.219 7.745 1.00 44.06 84 PHE A CA 1
ATOM 655 C C . PHE A 1 84 ? -10.217 56.764 7.953 1.00 50.60 84 PHE A C 1
ATOM 656 O O . PHE A 1 84 ? -9.301 57.396 7.439 1.00 51.75 84 PHE A O 1
ATOM 664 N N . GLY A 1 85 ? -11.205 57.371 8.644 1.00 57.86 85 GLY A N 1
ATOM 665 C CA . GLY A 1 85 ? -11.216 58.834 8.917 1.00 65.46 85 GLY A CA 1
ATOM 666 C C . GLY A 1 85 ? -12.124 59.708 8.044 1.00 72.49 85 GLY A C 1
ATOM 667 O O . GLY A 1 85 ? -12.233 59.462 6.835 1.00 72.46 85 GLY A O 1
ATOM 668 N N . SER B 1 2 ? 4.991 35.342 30.617 1.00 51.76 2 SER B N 1
ATOM 669 C CA . SER B 1 2 ? 3.796 35.550 29.743 1.00 46.92 2 SER B CA 1
ATOM 670 C C . SER B 1 2 ? 2.490 35.238 30.518 1.00 42.17 2 SER B C 1
ATOM 671 O O . SER B 1 2 ? 2.489 34.494 31.535 1.00 43.74 2 SER B O 1
ATOM 674 N N . ASN B 1 3 ? 1.398 35.833 30.068 1.00 34.83 3 ASN B N 1
ATOM 675 C CA . ASN 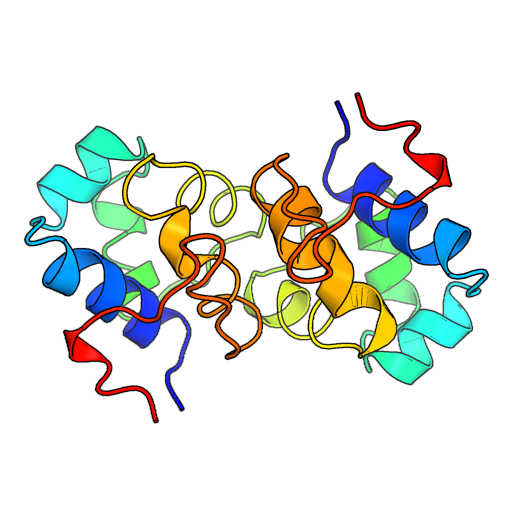B 1 3 ? 0.157 35.676 30.774 1.00 29.79 3 ASN B CA 1
ATOM 676 C C . ASN B 1 3 ? -0.860 35.121 29.776 1.00 28.87 3 ASN B C 1
ATOM 677 O O . ASN B 1 3 ? -0.849 35.537 28.615 1.00 26.67 3 ASN B O 1
ATOM 682 N N . THR B 1 4 ? -1.690 34.191 30.237 1.00 26.91 4 THR B N 1
ATOM 683 C CA . THR B 1 4 ? -2.819 33.719 29.438 1.00 25.75 4 THR B CA 1
ATOM 684 C C . THR B 1 4 ? -3.901 34.773 29.374 1.00 21.85 4 THR B C 1
ATOM 685 O O . THR B 1 4 ? -3.892 35.796 30.088 1.00 19.91 4 THR B O 1
ATOM 689 N N . ILE B 1 5 ? -4.915 34.561 28.501 1.00 19.98 5 ILE B N 1
ATOM 690 C CA . ILE B 1 5 ? -6.011 35.525 28.396 1.00 17.21 5 ILE B CA 1
ATOM 691 C C . ILE B 1 5 ? -6.692 35.752 29.738 1.00 18.12 5 ILE B C 1
ATOM 692 O O . ILE B 1 5 ? -6.975 36.884 30.148 1.00 17.78 5 ILE B O 1
ATOM 697 N N . SER B 1 6 ? -6.949 34.661 30.432 1.00 17.96 6 SER B N 1
ATOM 698 C CA . SER B 1 6 ? -7.607 34.734 31.731 1.00 20.76 6 SER B CA 1
ATOM 699 C C . SER B 1 6 ? -6.795 35.548 32.694 1.00 21.02 6 SER B C 1
ATOM 700 O O . SER B 1 6 ? -7.329 36.451 33.352 1.00 19.18 6 SER B O 1
ATOM 703 N N . GLU B 1 7 ? -5.482 35.304 32.722 1.00 21.81 7 GLU B N 1
ATOM 704 C CA . GLU B 1 7 ? -4.624 36.075 33.620 1.00 22.00 7 GLU B CA 1
ATOM 705 C C . GLU B 1 7 ? -4.627 37.530 33.244 1.00 19.94 7 GLU B C 1
ATOM 706 O O . GLU B 1 7 ? -4.604 38.399 34.097 1.00 19.07 7 GLU B O 1
ATOM 712 N N . LYS B 1 8 ? -4.614 37.806 31.942 1.00 17.44 8 LYS B N 1
ATOM 713 C CA . LYS B 1 8 ? -4.529 39.199 31.491 1.00 16.07 8 LYS B CA 1
ATOM 714 C C . LYS B 1 8 ? -5.775 39.984 31.849 1.00 17.68 8 LYS B C 1
ATOM 715 O O . LYS B 1 8 ? -5.697 41.168 32.219 1.00 17.47 8 LYS B O 1
ATOM 721 N N . ILE B 1 9 ? -6.935 39.338 31.726 1.00 17.88 9 ILE B N 1
ATOM 722 C CA . ILE B 1 9 ? -8.195 40.008 32.120 1.00 17.70 9 ILE B CA 1
ATOM 723 C C . ILE B 1 9 ? -8.154 40.375 33.618 1.00 18.50 9 ILE B C 1
ATOM 724 O O . ILE B 1 9 ? -8.456 41.500 33.987 1.00 18.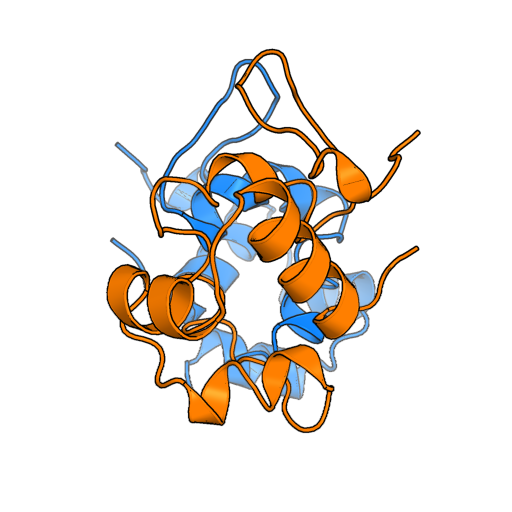26 9 ILE B O 1
ATOM 729 N N . VAL B 1 10 ? -7.751 39.439 34.462 1.00 18.30 10 VAL B N 1
ATOM 730 C CA . VAL B 1 10 ? -7.619 39.675 35.893 1.00 20.01 10 VAL B CA 1
ATOM 731 C C . VAL B 1 10 ? -6.643 40.846 36.141 1.00 20.20 10 VAL B C 1
ATOM 732 O O . VAL B 1 10 ? -6.960 41.779 36.893 1.00 23.47 10 VAL B O 1
ATOM 736 N N . LEU B 1 11 ? -5.503 40.826 35.449 1.00 21.23 11 LEU B N 1
ATOM 737 C CA . LEU B 1 11 ? -4.496 41.890 35.633 1.00 19.93 11 LEU B CA 1
ATOM 738 C C . LEU B 1 11 ? -5.026 43.280 35.264 1.00 19.05 11 LEU B C 1
ATOM 739 O O . LEU B 1 11 ? -4.810 44.254 36.011 1.00 19.55 11 LEU B O 1
ATOM 744 N N . MET B 1 12 ? -5.757 43.365 34.162 1.00 18.38 12 MET B N 1
ATOM 745 C CA . MET B 1 12 ? -6.309 44.632 33.724 1.00 19.07 12 MET B CA 1
ATOM 746 C C . MET B 1 12 ? -7.344 45.113 34.768 1.00 20.52 12 MET B C 1
ATOM 747 O O . MET B 1 12 ? -7.296 46.265 35.190 1.00 21.89 12 MET B O 1
ATOM 752 N N . ARG B 1 13 ? -8.210 44.215 35.212 1.00 20.25 13 ARG B N 1
ATOM 753 C CA . ARG B 1 13 ? -9.293 44.642 36.119 1.00 20.91 13 ARG B CA 1
ATOM 754 C C . ARG B 1 13 ? -8.717 45.098 37.455 1.00 22.23 13 ARG B C 1
ATOM 755 O O . ARG B 1 13 ? -9.086 46.134 37.960 1.00 23.21 13 ARG B O 1
ATOM 763 N N . LYS B 1 14 ? -7.835 44.300 38.017 1.00 22.63 14 LYS B N 1
ATOM 764 C CA . LYS B 1 14 ? -7.234 44.604 39.333 1.00 24.49 14 LYS B CA 1
ATOM 765 C C . LYS B 1 14 ? -6.396 45.847 39.236 1.00 24.34 14 LYS B C 1
ATOM 766 O O . LYS B 1 14 ? -6.376 46.658 40.175 1.00 24.44 14 LYS B O 1
ATOM 772 N N . SER B 1 15 ? -5.662 46.027 38.124 1.00 22.02 15 SER B N 1
ATOM 773 C CA . SER B 1 15 ? -4.860 47.239 37.989 1.00 22.28 15 SER B CA 1
ATOM 774 C C . SER B 1 15 ? -5.707 48.488 37.896 1.00 23.30 15 SER B C 1
ATOM 775 O O . SER B 1 15 ? -5.215 49.605 38.198 1.00 24.30 15 SER B O 1
ATOM 778 N N . GLU B 1 16 ? -6.964 48.325 37.470 1.00 22.08 16 GLU B N 1
ATOM 779 C CA . GLU B 1 16 ? -7.947 49.443 37.344 1.00 24.11 16 GLU B CA 1
ATOM 780 C C . GLU B 1 16 ? -8.831 49.59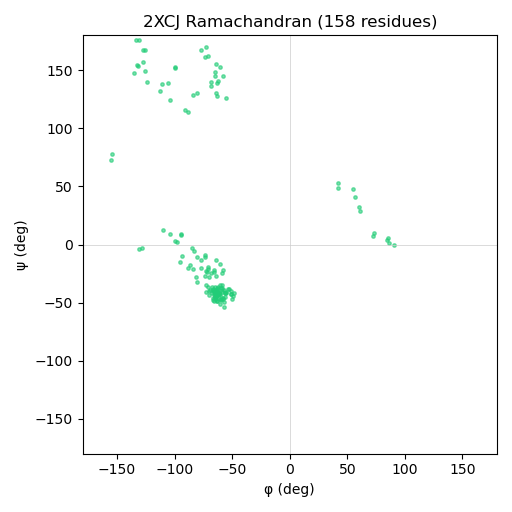3 38.585 1.00 27.24 16 GLU B C 1
ATOM 781 O O . GLU B 1 16 ? -9.785 50.376 38.609 1.00 29.15 16 GLU B O 1
ATOM 787 N N . TYR B 1 17 ? -8.440 48.834 39.602 1.00 27.57 17 TYR B N 1
ATOM 788 C CA . TYR B 1 17 ? -9.134 48.662 40.890 1.00 31.27 17 TYR B CA 1
ATOM 789 C C . TYR B 1 17 ? -10.649 48.534 40.681 1.00 30.78 17 TYR B C 1
ATOM 790 O O . TYR B 1 17 ? -11.453 49.234 41.345 1.00 34.20 17 TYR B O 1
ATOM 799 N N . LEU B 1 18 ? -11.036 47.616 39.833 1.00 33.41 18 LEU B N 1
ATOM 800 C CA . LEU B 1 18 ? -12.445 47.346 39.608 1.00 31.94 18 LEU B CA 1
ATOM 801 C C . LEU B 1 18 ? -12.763 45.977 40.182 1.00 33.41 18 LEU B C 1
ATOM 802 O O . LEU B 1 18 ? -11.986 45.050 40.030 1.00 32.49 18 LEU B O 1
ATOM 807 N N . SER B 1 19 ? -13.905 45.838 40.867 1.00 35.08 19 SER B N 1
ATOM 808 C CA . SER B 1 19 ? -14.437 44.512 41.187 1.00 34.53 19 SER B CA 1
ATOM 809 C C . SER B 1 19 ? -14.940 43.884 39.874 1.00 32.44 19 SER B C 1
ATOM 810 O O . SER B 1 19 ? -15.198 44.570 38.876 1.00 29.63 19 SER B O 1
ATOM 813 N N . ARG B 1 20 ? -15.111 42.575 39.874 1.00 32.76 20 ARG B N 1
ATOM 814 C CA . ARG B 1 20 ? -15.747 41.961 38.761 1.00 32.11 20 ARG B CA 1
ATOM 815 C C . ARG B 1 20 ? -17.152 42.519 38.449 1.00 32.33 20 ARG B C 1
ATOM 816 O O . ARG B 1 20 ? -17.486 42.717 37.263 1.00 29.89 20 ARG B O 1
ATOM 824 N N . GLN B 1 21 ? -17.966 42.763 39.472 1.00 33.08 21 GLN B N 1
ATOM 825 C CA . GLN B 1 21 ? -19.298 43.339 39.238 1.00 34.76 21 GLN B CA 1
ATOM 826 C C . GLN B 1 21 ? -19.161 44.716 38.607 1.00 32.89 21 GLN B C 1
ATOM 827 O O . GLN B 1 21 ? -19.959 45.090 37.724 1.00 29.40 21 GLN B O 1
ATOM 833 N N . GLN B 1 22 ? -18.186 45.493 39.069 1.00 31.49 22 GLN B N 1
ATOM 834 C CA . GLN B 1 22 ? -17.998 46.802 38.471 1.00 31.78 22 GLN B CA 1
ATOM 835 C C . GL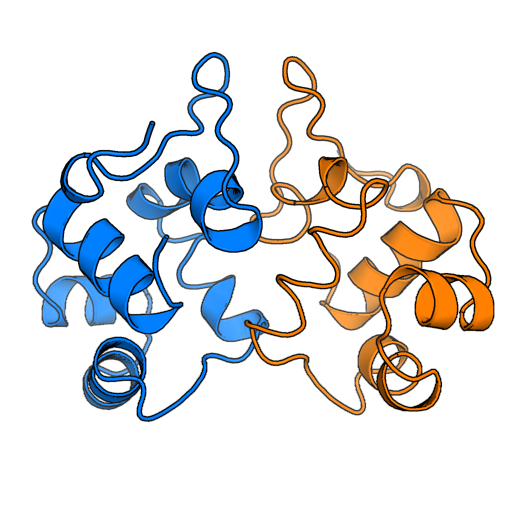N B 1 22 ? -17.584 46.673 37.023 1.00 27.65 22 GLN B C 1
ATOM 836 O O . GLN B 1 22 ? -18.045 47.419 36.199 1.00 28.59 22 GLN B O 1
ATOM 842 N N . LEU B 1 23 ? -16.793 45.685 36.701 1.00 26.86 23 LEU B N 1
ATOM 843 C CA . LEU B 1 23 ? -16.346 45.499 35.317 1.00 26.23 23 LEU B CA 1
ATOM 844 C C . LEU B 1 23 ? -17.528 45.029 34.478 1.00 24.60 23 LEU B C 1
ATOM 845 O O . LEU B 1 23 ? -17.730 45.478 33.359 1.00 25.41 23 LEU B O 1
ATOM 850 N N . ALA B 1 24 ? -18.385 44.196 35.077 1.00 24.14 24 ALA B N 1
ATOM 851 C CA . ALA B 1 24 ? -19.588 43.758 34.393 1.00 24.03 24 ALA B CA 1
ATOM 852 C C . ALA B 1 24 ? -20.463 44.974 34.026 1.00 26.27 24 ALA B C 1
ATOM 853 O O . ALA B 1 24 ? -20.996 45.141 32.905 1.00 27.05 24 ALA B O 1
ATOM 855 N N . ASP B 1 25 ? -20.666 45.839 35.002 1.00 27.29 25 ASP B N 1
ATOM 856 C CA . ASP B 1 25 ? -21.504 46.977 34.802 1.00 30.75 25 ASP B CA 1
ATOM 857 C C . ASP B 1 25 ? -20.920 47.967 33.812 1.00 30.33 25 ASP B C 1
ATOM 858 O O . ASP B 1 25 ? -21.654 48.528 33.011 1.00 31.03 25 ASP B O 1
ATOM 863 N N . LEU B 1 26 ? -19.620 48.179 33.824 1.00 29.48 26 LEU B N 1
ATOM 864 C CA . LEU B 1 26 ? -19.049 49.089 32.832 1.00 31.20 26 LEU B CA 1
ATOM 865 C C . LEU B 1 26 ? -19.0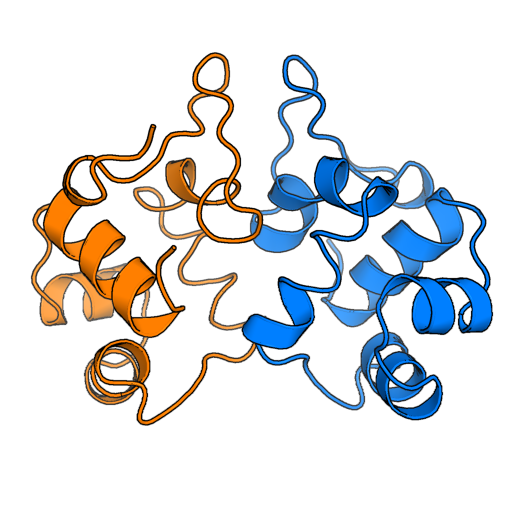28 48.499 31.435 1.00 30.26 26 LEU B C 1
ATOM 866 O O . LEU B 1 26 ? -19.172 49.235 30.463 1.00 31.99 26 LEU B O 1
ATOM 871 N N . THR B 1 27 ? -18.687 47.221 31.312 1.00 27.78 27 THR B N 1
ATOM 872 C CA . THR B 1 27 ? -18.505 46.651 29.967 1.00 25.72 27 THR B CA 1
ATOM 873 C C . THR B 1 27 ? -19.814 46.207 29.340 1.00 27.30 27 THR B C 1
ATOM 874 O O . THR B 1 27 ? -19.884 46.012 28.136 1.00 26.68 27 THR B O 1
ATOM 878 N N . GLY B 1 28 ? -20.805 45.974 30.178 1.00 26.49 28 GLY B N 1
ATOM 879 C CA . GLY B 1 28 ? -22.051 45.308 29.817 1.00 27.81 28 GLY B CA 1
ATOM 880 C C . GLY B 1 28 ? -21.892 43.788 29.585 1.00 24.60 28 GLY B C 1
ATOM 881 O O . GLY B 1 28 ? -22.850 43.103 29.141 1.00 24.53 28 GLY B O 1
ATOM 882 N N . VAL B 1 29 ? -20.747 43.256 29.927 1.00 22.10 29 VAL B N 1
ATOM 883 C CA . VAL B 1 29 ? -20.526 41.779 29.886 1.00 21.47 29 VAL B CA 1
ATOM 884 C C . VAL B 1 29 ? -21.065 41.191 31.218 1.00 22.10 29 VAL B C 1
ATOM 885 O O . VAL B 1 29 ? -20.653 41.632 32.304 1.00 22.00 29 VAL B O 1
ATOM 889 N N . PRO B 1 30 ? -21.914 40.166 31.157 1.00 21.06 30 PRO B N 1
ATOM 890 C CA . PRO B 1 30 ? -22.486 39.700 32.406 1.00 21.57 30 PRO B CA 1
ATOM 891 C C . PRO B 1 30 ? -21.442 39.125 33.331 1.00 18.90 30 PRO B C 1
ATOM 892 O O . PRO B 1 30 ? -20.413 38.618 32.908 1.00 19.68 30 PRO B O 1
ATOM 896 N N . TYR B 1 31 ? -21.679 39.273 34.617 1.00 23.54 31 TYR B N 1
ATOM 897 C CA . TYR B 1 31 ? -20.781 38.802 35.662 1.00 23.75 31 TYR B CA 1
ATOM 898 C C . TYR B 1 31 ? -20.399 37.353 35.486 1.00 21.97 31 TYR B C 1
ATOM 899 O O . TYR B 1 31 ? -19.222 37.024 35.581 1.00 22.45 31 TYR B O 1
ATOM 908 N N . GLY B 1 32 ? -21.374 36.502 35.136 1.00 22.41 32 GLY B N 1
ATOM 909 C CA . GLY B 1 32 ? -21.069 35.095 34.903 1.00 22.23 32 GLY B CA 1
ATOM 910 C C . GLY B 1 32 ? -20.029 34.886 33.826 1.00 20.60 32 GLY B C 1
ATOM 911 O O . GLY B 1 32 ? -19.105 34.048 33.970 1.00 20.40 32 GLY B O 1
ATOM 912 N N . THR B 1 33 ? -20.200 35.575 32.693 1.00 19.51 33 THR B N 1
ATOM 913 C CA . THR B 1 33 ? -19.310 35.426 31.582 1.00 18.50 33 THR B CA 1
ATOM 914 C C . THR B 1 33 ? -17.913 35.905 31.981 1.00 19.50 33 THR B C 1
ATOM 915 O O . THR B 1 33 ? -16.887 35.278 31.712 1.00 18.51 33 THR B O 1
ATOM 919 N N . LEU B 1 34 ? -17.856 37.060 32.614 1.00 21.21 34 LEU B N 1
ATOM 920 C CA . LEU B 1 34 ? -16.533 37.574 33.036 1.00 20.18 34 LEU B CA 1
ATOM 921 C C . LEU B 1 34 ? -15.864 36.589 33.995 1.00 20.73 34 LEU B C 1
ATOM 922 O O . LEU B 1 34 ? -14.652 36.394 33.933 1.00 21.41 34 LEU B O 1
ATOM 927 N N . SER B 1 35 ? -16.640 35.970 34.853 1.00 22.35 35 SER B N 1
ATOM 928 C CA A SER B 1 35 ? -16.143 34.990 35.818 0.70 22.45 35 SER B CA 1
ATOM 929 C CA B SER B 1 35 ? -16.100 34.999 35.801 0.30 22.71 35 SER B CA 1
ATOM 930 C C . SER B 1 35 ? -15.470 33.822 35.043 1.00 22.02 35 SER B C 1
ATOM 931 O O . SER B 1 35 ? -14.395 33.319 35.424 1.00 24.15 35 SER B O 1
ATOM 936 N N . TYR B 1 36 ? -16.111 33.382 33.982 1.00 22.46 36 TYR B N 1
ATOM 937 C CA . TYR B 1 36 ? -15.603 32.264 33.194 1.00 21.64 36 TYR B CA 1
ATOM 938 C C . TYR B 1 36 ? -14.371 32.690 32.373 1.00 20.67 36 TYR B C 1
ATOM 939 O O . TYR B 1 36 ? -13.439 31.890 32.177 1.00 20.98 36 TYR B O 1
ATOM 948 N N . TYR B 1 37 ? -14.373 33.924 31.915 1.00 19.35 37 TYR B N 1
ATOM 949 C CA . TYR B 1 37 ? -13.161 34.469 31.247 1.00 20.46 37 TYR B CA 1
ATOM 950 C C . TYR B 1 37 ? -11.983 34.543 32.177 1.00 22.75 37 TYR B C 1
ATOM 951 O O . TYR B 1 37 ? -10.825 34.172 31.791 1.00 23.79 37 TYR B O 1
ATOM 960 N N . GLU B 1 38 ? -12.235 34.963 33.443 1.00 22.33 38 GLU B N 1
ATOM 961 C CA . GLU B 1 38 ? -11.155 35.042 34.411 1.00 23.01 38 GLU B CA 1
ATOM 962 C C . GLU B 1 38 ? -10.674 33.747 34.931 1.00 25.04 38 GLU B C 1
ATOM 963 O O . GLU B 1 38 ? -9.517 33.638 35.356 1.00 26.37 38 GLU B O 1
ATOM 969 N N . SER B 1 39 ? -11.502 32.722 34.959 1.00 25.72 39 SER B N 1
ATOM 970 C CA . SER B 1 39 ? -11.053 31.435 35.370 1.00 28.91 39 SER B CA 1
ATOM 971 C C . SER B 1 39 ? -10.458 30.624 34.193 1.00 29.96 39 SER B C 1
ATOM 972 O O . SER B 1 39 ? -9.840 29.607 34.429 1.00 31.61 39 SER B O 1
ATOM 975 N N . GLY B 1 40 ? -10.735 31.014 32.967 1.00 27.86 40 GLY B N 1
ATOM 976 C CA . GLY B 1 40 ? -10.411 30.188 31.795 1.00 28.90 40 GLY B CA 1
ATOM 977 C C . GLY B 1 40 ? -11.415 29.156 31.390 1.00 29.28 40 GLY B C 1
ATOM 978 O O . GLY B 1 40 ? -11.173 28.368 30.466 1.00 28.88 40 GLY B O 1
ATOM 979 N N . ARG B 1 41 ? -12.539 29.083 32.107 1.00 27.53 41 ARG B N 1
ATOM 980 C CA . ARG B 1 41 ? -13.601 28.198 31.746 1.00 26.48 41 ARG B CA 1
ATOM 981 C C . ARG B 1 41 ? -14.136 28.491 30.318 1.00 24.77 41 ARG B C 1
ATOM 982 O O . ARG B 1 41 ? -14.563 27.594 29.595 1.00 26.01 41 ARG B O 1
ATOM 990 N N . SER B 1 42 ? -14.137 29.745 29.946 1.00 21.74 42 SER B N 1
ATOM 991 C CA . SER B 1 42 ? -14.551 30.144 28.600 1.00 22.76 42 SER B CA 1
ATOM 992 C C . SER B 1 42 ? -13.506 31.102 28.055 1.00 23.40 42 SER B C 1
ATOM 993 O O . SER B 1 42 ? -12.829 31.804 28.819 1.00 23.73 42 SER B O 1
ATOM 996 N N . THR B 1 43 ? -13.410 31.154 26.728 1.00 22.33 43 THR B N 1
ATOM 997 C CA . THR B 1 43 ? -12.518 32.086 26.018 1.00 21.79 43 THR B CA 1
ATOM 998 C C . THR B 1 43 ? -13.369 33.083 25.267 1.00 20.73 43 THR B C 1
ATOM 999 O O . THR B 1 43 ? -14.346 32.689 24.588 1.00 22.60 43 THR B O 1
ATOM 1003 N N . PRO B 1 44 ? -13.069 34.356 25.379 1.00 20.66 44 PRO B N 1
ATOM 1004 C CA . PRO B 1 44 ? -13.959 35.336 24.728 1.00 18.70 44 PRO B CA 1
ATOM 1005 C C . PRO B 1 44 ? -13.903 35.287 23.220 1.00 19.14 44 PRO B C 1
ATOM 1006 O O . PRO B 1 44 ? -12.793 35.131 22.660 1.00 17.78 44 PRO B O 1
ATOM 1010 N N . PRO B 1 45 ? -15.066 35.346 22.539 1.00 17.54 45 PRO B N 1
ATOM 1011 C CA . PRO B 1 45 ? -15.057 35.644 21.145 1.00 18.34 45 PRO B CA 1
ATOM 1012 C C . PRO B 1 45 ? -14.441 37.007 20.935 1.00 17.11 45 PRO B C 1
ATOM 1013 O O . PRO B 1 45 ? -14.517 37.878 21.824 1.00 17.00 45 PRO B O 1
ATOM 1017 N N . THR B 1 46 ? -13.850 37.196 19.748 1.00 17.52 46 THR B N 1
ATOM 1018 C CA . THR B 1 46 ? -13.244 38.469 19.461 1.00 17.41 46 THR B CA 1
ATOM 1019 C C . THR B 1 46 ? -14.180 39.688 19.606 1.00 18.67 46 THR B C 1
ATOM 1020 O O . THR B 1 46 ? -13.726 40.746 20.072 1.00 19.06 46 THR B O 1
ATOM 1024 N N . ASP B 1 47 ? -15.431 39.596 19.163 1.00 19.47 47 ASP B N 1
ATOM 1025 C CA . ASP B 1 47 ? -16.393 40.716 19.342 1.00 19.81 47 ASP B CA 1
ATOM 1026 C C . ASP B 1 47 ? -16.525 41.134 20.822 1.00 18.84 47 ASP B C 1
ATOM 1027 O O . ASP B 1 47 ? -16.546 42.334 21.130 1.00 18.53 47 ASP B O 1
ATOM 1032 N N . VAL B 1 48 ? -16.576 40.157 21.718 1.00 18.33 48 VAL B N 1
ATOM 1033 C CA . VAL B 1 48 ? -16.682 40.487 23.166 1.00 17.76 48 VAL B CA 1
ATOM 1034 C C . VAL B 1 48 ? -15.363 41.101 23.656 1.00 17.96 48 VAL B C 1
ATOM 1035 O O . VAL B 1 48 ? -15.378 42.060 24.424 1.00 17.07 48 VAL B O 1
ATOM 1039 N N . MET B 1 49 ? -14.229 40.565 23.182 1.00 16.90 49 MET B N 1
ATOM 1040 C CA . MET B 1 49 ? -12.952 41.137 23.609 1.00 15.50 49 MET B CA 1
ATOM 1041 C C . MET B 1 49 ? -12.869 42.593 23.129 1.00 15.97 49 MET B C 1
ATOM 1042 O O . MET B 1 49 ? -12.322 43.431 23.841 1.00 16.05 49 MET B O 1
ATOM 1047 N N . MET B 1 50 ? -13.372 42.869 21.965 1.00 16.14 50 MET B N 1
ATOM 1048 C CA A MET B 1 50 ? -13.413 44.249 21.435 0.50 17.30 50 MET B CA 1
ATOM 1049 C CA B MET B 1 50 ? -13.389 44.252 21.459 0.50 17.32 50 MET B CA 1
ATOM 1050 C C . MET B 1 50 ? -14.224 45.136 22.375 1.00 17.80 50 MET B C 1
ATOM 1051 O O . MET B 1 50 ? -13.827 46.267 22.677 1.00 17.50 50 MET B O 1
ATOM 1060 N N . ASN B 1 51 ? -15.352 44.627 22.815 1.00 18.91 51 ASN B N 1
ATOM 1061 C CA A ASN B 1 51 ? -16.194 45.440 23.680 0.30 18.76 51 ASN B CA 1
ATOM 1062 C CA B ASN B 1 51 ? -16.244 45.384 23.712 0.70 19.22 51 ASN B CA 1
ATOM 1063 C C . ASN B 1 51 ? -15.476 45.666 24.995 1.00 18.57 51 ASN B C 1
ATOM 1064 O O . ASN B 1 51 ? -15.544 46.779 25.534 1.00 20.68 51 ASN B O 1
ATOM 1073 N N . ILE B 1 52 ? -14.757 44.656 25.496 1.00 17.95 52 ILE B N 1
ATOM 1074 C CA . ILE B 1 52 ? -14.007 44.861 26.756 1.00 17.38 52 ILE B CA 1
ATOM 1075 C C . ILE B 1 52 ? -12.930 45.924 26.579 1.00 17.44 52 ILE B C 1
ATOM 1076 O O . ILE B 1 52 ? -12.836 46.870 27.332 1.00 17.85 52 ILE B O 1
ATOM 1081 N N . LEU B 1 53 ? -12.131 45.803 25.500 1.00 16.17 53 LEU B N 1
ATOM 1082 C CA . LEU B 1 53 ? -11.065 46.753 25.265 1.00 15.18 53 LEU B CA 1
ATOM 1083 C C . LEU B 1 53 ? -11.501 48.127 24.849 1.00 16.68 53 LEU B C 1
ATOM 1084 O O . LEU B 1 53 ? -10.710 49.073 25.038 1.00 17.33 53 LEU B O 1
ATOM 1089 N N . GLN B 1 54 ? -12.731 48.259 24.362 1.00 16.96 54 GLN B N 1
ATOM 1090 C CA . GLN B 1 54 ? -13.304 49.533 24.074 1.00 18.12 54 GLN B CA 1
ATOM 1091 C C . GLN B 1 54 ? -13.857 50.239 25.334 1.00 20.26 54 GLN B C 1
ATOM 1092 O O . GLN B 1 54 ? -14.210 51.356 25.273 1.00 21.43 54 GLN B O 1
ATOM 1098 N N . THR B 1 55 ? -13.939 49.531 26.437 1.00 19.23 55 THR B N 1
ATOM 1099 C CA . THR B 1 55 ? -14.337 50.138 27.714 1.00 22.25 55 THR B CA 1
ATOM 1100 C C . THR B 1 55 ? -13.223 51.161 28.022 1.00 20.19 55 THR B C 1
ATOM 1101 O O . THR B 1 55 ? -12.066 50.817 27.922 1.00 19.58 55 THR B O 1
ATOM 1105 N N . PRO B 1 56 ? -13.565 52.408 28.292 1.00 22.39 56 PRO B N 1
ATOM 1106 C CA . PRO B 1 56 ? -12.577 53.496 28.280 1.00 23.29 56 PRO B CA 1
ATOM 1107 C C . PRO B 1 56 ? -11.286 53.203 29.052 1.00 24.00 56 PRO B C 1
ATOM 1108 O O . PRO B 1 56 ? -10.214 53.417 28.492 1.00 22.78 56 PRO B O 1
ATOM 1112 N N . GLN B 1 57 ? -11.367 52.585 30.223 1.00 24.02 57 GLN B N 1
ATOM 1113 C CA . GLN B 1 57 ? -10.080 52.383 30.996 1.00 24.11 57 GLN B CA 1
ATOM 1114 C C . GLN B 1 57 ? -9.304 51.188 30.640 1.00 22.79 57 GLN B C 1
ATOM 1115 O O . GLN B 1 57 ? -8.175 50.997 31.123 1.00 22.13 57 GLN B O 1
ATOM 1121 N N . PHE B 1 58 ? -9.813 50.361 29.723 1.00 19.89 58 PHE B N 1
ATOM 1122 C CA A PHE B 1 58 ? -9.034 49.237 29.223 0.50 18.11 58 PHE B CA 1
ATOM 1123 C CA B PHE B 1 58 ? -9.036 49.231 29.222 0.50 18.51 58 PHE B CA 1
ATOM 1124 C C . PHE B 1 58 ? -8.402 49.502 27.869 1.00 16.82 58 PHE B C 1
ATOM 1125 O O . PHE B 1 58 ? -7.529 48.740 27.421 1.00 18.42 58 PHE B O 1
ATOM 1140 N N . THR B 1 59 ? -8.846 50.563 27.151 1.00 17.65 59 THR B N 1
ATOM 1141 C CA . THR B 1 59 ? -8.267 50.861 25.850 1.00 17.74 59 THR B CA 1
ATOM 1142 C C . THR B 1 59 ? -6.771 50.974 25.840 1.00 16.90 59 THR B C 1
ATOM 1143 O O . THR B 1 59 ? -6.128 50.499 24.932 1.00 16.21 59 THR B O 1
ATOM 1147 N N . LYS B 1 60 ? -6.230 51.560 26.899 1.00 17.08 60 LYS B N 1
ATOM 1148 C CA . LYS B 1 60 ? -4.779 51.704 27.042 1.00 15.89 60 LYS B CA 1
ATOM 1149 C C . LYS B 1 60 ? -3.996 50.392 27.070 1.00 17.75 60 LYS B C 1
ATOM 1150 O O . LYS B 1 60 ? -2.787 50.430 26.920 1.00 18.09 60 LYS B O 1
ATOM 1156 N N . TYR B 1 61 ? -4.676 49.257 27.311 1.00 16.92 61 TYR B N 1
ATOM 1157 C CA . TYR B 1 61 ? -4.007 47.959 27.408 1.00 16.39 61 TYR B CA 1
ATOM 1158 C C . TYR B 1 61 ? -4.110 47.160 26.129 1.00 16.89 61 TYR B C 1
ATOM 1159 O O . TYR B 1 61 ? -3.743 46.001 26.107 1.00 15.97 61 TYR B O 1
ATOM 1168 N N . THR B 1 62 ? -4.710 47.744 25.089 1.00 15.78 62 THR B N 1
ATOM 1169 C CA . THR B 1 62 ? -5.036 46.993 23.912 1.00 15.21 62 THR B CA 1
ATOM 1170 C C . THR B 1 62 ? -3.815 46.318 23.268 1.00 16.36 62 THR B C 1
ATOM 1171 O O . THR B 1 62 ? -3.844 45.119 22.970 1.00 16.34 62 THR B O 1
ATOM 1175 N N . LEU B 1 63 ? -2.751 47.083 23.058 1.00 17.68 63 LEU B N 1
ATOM 1176 C CA A LEU B 1 63 ? -1.550 46.552 22.394 0.50 17.77 63 LEU B CA 1
ATOM 1177 C CA B LEU B 1 63 ? -1.528 46.564 22.430 0.50 18.73 63 LEU B CA 1
ATOM 1178 C C . LEU B 1 63 ? -0.901 45.471 23.247 1.00 18.16 63 LEU B C 1
ATOM 1179 O O . LEU B 1 63 ? -0.545 44.368 22.748 1.00 19.79 63 LEU B O 1
ATOM 1188 N N . TRP B 1 64 ? -0.820 45.718 24.524 1.00 17.36 64 TRP B N 1
ATOM 1189 C CA . TRP B 1 64 ? -0.243 44.767 25.416 1.00 16.70 64 TRP B CA 1
ATOM 1190 C C . TRP B 1 64 ? -1.084 43.521 25.434 1.00 16.78 64 TRP B C 1
ATOM 1191 O O . TRP B 1 64 ? -0.528 42.407 25.402 1.00 18.63 64 TRP B O 1
ATOM 1202 N N . PHE B 1 65 ? -2.399 43.686 25.525 1.00 16.31 65 PHE B N 1
ATOM 1203 C CA . PHE B 1 65 ? -3.248 42.524 25.671 1.00 15.78 65 PHE B CA 1
ATOM 1204 C C . PHE B 1 65 ? -3.159 41.596 24.448 1.00 16.15 65 PHE B C 1
ATOM 1205 O O . PHE B 1 65 ? -2.961 40.387 24.581 1.00 17.32 65 PHE B O 1
ATOM 1213 N N . MET B 1 66 ? -3.287 42.160 23.263 1.00 16.87 66 MET B N 1
ATOM 1214 C CA . MET B 1 66 ? -3.310 41.360 22.052 1.00 16.57 66 MET B CA 1
ATOM 1215 C C . MET B 1 66 ? -1.973 40.914 21.497 1.00 17.84 66 MET B C 1
ATOM 1216 O O . MET B 1 66 ? -1.921 39.901 20.862 1.00 19.53 66 MET B O 1
ATOM 1221 N N . THR B 1 67 ? -0.902 41.677 21.746 1.00 16.17 67 THR B N 1
ATOM 1222 C CA . THR B 1 67 ? 0.355 41.494 21.112 1.00 19.57 67 THR B CA 1
ATOM 1223 C C . THR B 1 67 ? 1.548 41.465 22.061 1.00 19.99 67 THR B C 1
ATOM 1224 O O . THR B 1 67 ? 2.692 41.294 21.613 1.00 22.30 67 THR B O 1
ATOM 1228 N N . ASN B 1 68 ? 1.337 41.686 23.346 1.00 19.05 68 ASN B N 1
ATOM 1229 C CA . ASN B 1 68 ? 2.483 41.688 24.285 1.00 20.25 68 ASN B CA 1
ATOM 1230 C C . ASN B 1 68 ? 3.550 42.765 23.997 1.00 23.11 68 ASN B C 1
ATOM 1231 O O . ASN B 1 68 ? 4.727 42.587 24.308 1.00 27.09 68 ASN B O 1
ATOM 1236 N N . GLN B 1 69 ? 3.133 43.872 23.424 1.00 25.99 69 GLN B N 1
ATOM 1237 C CA . GLN B 1 69 ? 3.962 45.047 23.200 1.00 27.41 69 GLN B CA 1
ATOM 1238 C C . GLN B 1 69 ? 3.296 46.235 23.755 1.00 23.74 69 GLN B C 1
ATOM 1239 O O . GLN B 1 69 ? 2.101 46.294 23.870 1.00 23.69 69 GLN B O 1
ATOM 1245 N N . ILE B 1 70 ? 4.082 47.271 24.056 1.00 22.04 70 ILE B N 1
ATOM 1246 C CA . ILE B 1 70 ? 3.527 48.519 24.564 1.00 20.63 70 ILE B CA 1
ATOM 1247 C C . ILE B 1 70 ? 4.037 49.730 23.721 1.00 22.07 70 ILE B C 1
ATOM 1248 O O . ILE B 1 70 ? 4.969 49.588 22.915 1.00 21.39 70 ILE B O 1
ATOM 1253 N N . ALA B 1 71 ? 3.405 50.887 23.914 1.00 22.24 71 ALA B N 1
ATOM 1254 C CA . ALA B 1 71 ? 3.724 52.154 23.206 1.00 22.58 71 ALA B CA 1
ATOM 1255 C C . ALA B 1 71 ? 3.256 53.295 24.103 1.00 22.59 71 ALA B C 1
ATOM 1256 O O . ALA B 1 71 ? 2.242 53.988 23.844 1.00 22.01 71 ALA B O 1
ATOM 1258 N N . PRO B 1 72 ? 3.986 53.518 25.196 1.00 24.55 72 PRO B N 1
ATOM 1259 C CA . PRO B 1 72 ? 3.497 54.510 26.200 1.00 24.86 72 PRO B CA 1
ATOM 1260 C C . PRO B 1 72 ? 3.407 55.933 25.707 1.00 25.57 72 PRO B C 1
ATOM 1261 O O . PRO B 1 72 ? 2.608 56.708 26.216 1.00 26.00 72 PRO B O 1
ATOM 1265 N N . GLU B 1 73 ? 4.226 56.284 24.739 1.00 26.09 73 GLU B N 1
ATOM 1266 C CA . GLU B 1 73 ? 4.133 57.598 24.134 1.00 28.53 73 GLU B CA 1
ATOM 1267 C C . GLU B 1 73 ? 2.747 57.885 23.538 1.00 25.87 73 GLU B C 1
ATOM 1268 O O . GLU B 1 73 ? 2.342 59.029 23.412 1.00 26.11 73 GLU B O 1
ATOM 1274 N N . SER B 1 74 ? 2.006 56.844 23.236 1.00 22.79 74 SER B N 1
ATOM 1275 C CA . SER B 1 74 ? 0.652 56.980 22.738 1.00 22.88 74 SER B CA 1
ATOM 1276 C C . SER B 1 74 ? -0.339 56.503 23.777 1.00 22.47 74 SER B C 1
ATOM 1277 O O . SER B 1 74 ? -1.454 56.251 23.433 1.00 21.71 74 SER B O 1
ATOM 1280 N N . GLY B 1 75 ? 0.093 56.288 25.011 1.00 21.35 75 GLY B N 1
ATOM 1281 C CA . GLY B 1 75 ? -0.773 55.829 26.109 1.00 21.46 75 GLY B CA 1
ATOM 1282 C C . GLY B 1 75 ? -0.987 54.349 26.206 1.00 19.79 75 GLY B C 1
ATOM 1283 O O . GLY B 1 75 ? -1.733 53.957 27.041 1.00 18.90 75 GLY B O 1
ATOM 1284 N N . GLN B 1 76 ? -0.332 53.534 25.368 1.00 18.27 76 GLN B N 1
ATOM 1285 C CA . GLN B 1 76 ? -0.497 52.070 25.389 1.00 17.03 76 GLN B CA 1
ATOM 1286 C C . GLN B 1 76 ? 0.498 51.498 26.363 1.00 18.67 76 GLN B C 1
ATOM 1287 O O . GLN B 1 76 ? 1.713 51.634 26.174 1.00 19.77 76 GLN B O 1
ATOM 1293 N N . ILE B 1 77 ? -0.009 50.934 27.431 1.00 16.92 77 ILE B N 1
ATOM 1294 C CA . ILE B 1 77 ? 0.834 50.491 28.536 1.00 17.65 77 ILE B CA 1
ATOM 1295 C C . ILE B 1 77 ? 0.420 49.037 28.896 1.00 16.87 77 ILE B C 1
ATOM 1296 O O . ILE B 1 77 ? -0.581 48.527 28.402 1.00 16.66 77 ILE B O 1
ATOM 1301 N N . ALA B 1 78 ? 1.164 48.439 29.840 1.00 17.59 78 ALA B N 1
ATOM 1302 C CA . ALA B 1 78 ? 0.778 47.159 30.437 1.00 17.70 78 ALA B CA 1
ATOM 1303 C C . ALA B 1 78 ? 0.129 47.488 31.780 1.00 20.25 78 ALA B C 1
ATOM 1304 O O . ALA B 1 78 ? 0.491 48.450 32.454 1.00 19.86 78 ALA B O 1
ATOM 1306 N N . PRO B 1 79 ? -0.782 46.626 32.275 1.00 18.02 79 PRO B N 1
ATOM 1307 C CA . PRO B 1 79 ? -1.354 46.869 33.604 1.00 17.50 79 PRO B CA 1
ATOM 1308 C C . PRO B 1 79 ? -0.242 46.799 34.631 1.00 19.03 79 PRO B C 1
ATOM 1309 O O . PRO B 1 79 ? 0.687 46.025 34.481 1.00 18.63 79 PRO B O 1
ATOM 1313 N N . ALA B 1 80 ? -0.283 47.703 35.597 1.00 19.32 80 ALA B N 1
ATOM 1314 C CA . ALA B 1 80 ? 0.786 47.843 36.559 1.00 21.50 80 ALA B CA 1
ATOM 1315 C C . ALA B 1 80 ? 1.125 46.534 37.245 1.00 20.13 80 ALA B C 1
ATOM 1316 O O . ALA B 1 80 ? 2.295 46.245 37.524 1.00 22.20 80 ALA B O 1
ATOM 1318 N N . LEU B 1 81 ? 0.096 45.740 37.548 1.00 18.77 81 LEU B N 1
ATOM 1319 C CA . LEU B 1 81 ? 0.258 44.537 38.293 1.00 20.36 81 LEU B CA 1
ATOM 1320 C C . LEU B 1 81 ? 0.895 43.415 37.519 1.00 20.43 81 LEU B C 1
ATOM 1321 O O . LEU B 1 81 ? 1.265 42.427 38.106 1.00 20.77 81 LEU B O 1
ATOM 1326 N N . ALA B 1 82 ? 1.054 43.590 36.212 1.00 19.59 82 ALA B N 1
ATOM 1327 C CA . ALA B 1 82 ? 1.634 42.599 35.329 1.00 21.00 82 ALA B CA 1
ATOM 1328 C C . ALA B 1 82 ? 3.148 42.599 35.488 1.00 25.44 82 ALA B C 1
ATOM 1329 O O . ALA B 1 82 ? 3.795 41.611 35.144 1.00 26.13 82 ALA B O 1
ATOM 1331 N N . HIS B 1 83 ? 3.681 43.694 36.010 1.00 25.98 83 HIS B N 1
ATOM 1332 C CA . HIS B 1 83 ? 5.178 43.839 36.193 1.00 33.51 83 HIS B CA 1
ATOM 1333 C C . HIS B 1 83 ? 5.890 43.642 34.817 1.00 36.11 83 HIS B C 1
ATOM 1334 O O . HIS B 1 83 ? 6.931 43.023 34.690 1.00 39.21 83 HIS B O 1
ATOM 1341 N N . PHE B 1 84 ? 5.296 44.201 33.773 1.00 35.05 84 PHE B N 1
ATOM 1342 C CA . PHE B 1 84 ? 5.785 43.950 32.393 1.00 39.53 84 PHE B CA 1
ATOM 1343 C C . PHE B 1 84 ? 7.208 44.533 32.209 1.00 45.90 84 PHE B C 1
ATOM 1344 O O . PHE B 1 84 ? 7.526 45.584 32.794 1.00 47.58 84 PHE B O 1
ATOM 1352 N N . GLY B 1 85 ? 8.072 43.882 31.424 1.00 52.32 85 GLY B N 1
ATOM 1353 C CA . GLY B 1 85 ? 9.460 44.318 31.354 1.00 59.29 85 GLY B CA 1
ATOM 1354 C C . GLY B 1 85 ? 10.008 44.275 32.770 1.00 61.14 85 GLY B C 1
ATOM 1355 O O . GLY B 1 85 ? 11.018 43.631 32.999 1.00 68.12 85 GLY B O 1
#

Radius of gyration: 15.49 Å; Cα contacts (8 Å, |Δi|>4): 243; chains: 2; bounding box: 32×32×42 Å

Foldseek 3Di:
DDDQLCQVVLLCVLVVHDLVRLCVQLVPDSVVNVCRNVVVDPDDVVSVVSSCVSPSNVLQVCCSPPVDADVVVSNDGRPSVVRD/DDDQLRQLVLLCVLVVHDLVRLCVQLVPHSVVNVCRNVVVDPDDPVSVVSSCVRVSNVLQVCCNPPVDADPVVSNDGRPVVVRD

Secondary structure (DSSP, 8-state):
---HHHHHHHHHHHTT--HHHHHHHH---HHHHHHHHHTSSPPBHHHHHHHHHSGGGGGGHHHHHHS--BGGGTB---GGG---/---HHHHHHHHHHHTT--HHHHHHHH---HHHHHHHHHTSS--BHHHHHHHHTSGGGGGGHHHHHHS--BGGGTB---GGG---

CATH classification: 1.10.260.40

Nearest PDB structures (foldseek):
  2xcj-assembly1_B  TM=1.009E+00  e=3.832E-12  Peduovirus P2
  2l49-assembly1_B  TM=9.470E-01  e=4.639E-09  Peduovirus P2
  6jq1-assembly1_A  TM=9.633E-01  e=3.499E-02  Deinococcus geothermalis DSM 11300
  6rnz-assembly2_B  TM=9.631E-01  e=5.415E-02  Deinococcus deserti
  3eus-assembly1_B  TM=7.675E-01  e=4.084E-01  Ruegeria pomeroyi